Protein AF-A0A0A1F8M6-F1 (afdb_monomer)

Secondary structure (DSSP, 8-state):
----STT-----HHHHHHHHHHHHHHHHHT--GGG--GGG--HHHHHHHHHHHHHTTHHHHHHHT--S-HHHHHHHHHHHHHHHHHHHHHHHHHHHHHHHHHHHHHHHHHHHHHHS----TTTTHHHHHHTTTTT--

Organism: NCBI:txid279058

Mean predicted aligned error: 12.98 Å

Solvent-accessible surface area (backbone atoms only — not comparable to full-atom values): 8006 Å² total; per-residue (Å²): 131,74,81,48,61,95,88,46,78,54,64,57,75,68,54,49,52,38,45,51,53,42,51,50,52,34,53,76,66,72,53,60,62,87,71,50,58,68,93,55,41,60,41,68,61,52,47,54,52,50,51,52,37,53,74,67,44,46,47,55,54,53,36,73,70,50,71,99,45,69,69,61,37,52,54,33,49,45,46,42,52,52,50,48,58,52,52,48,53,54,52,51,53,53,49,52,52,54,52,47,51,54,50,55,50,51,55,49,50,53,51,52,63,72,64,48,75,78,80,48,76,68,76,53,47,62,57,61,54,55,65,63,60,73,77,78,123

Structure (mmCIF, N/CA/C/O backbone):
data_AF-A0A0A1F8M6-F1
#
_entry.id   AF-A0A0A1F8M6-F1
#
loop_
_atom_site.group_PDB
_atom_site.id
_atom_site.type_symbol
_atom_site.label_atom_id
_atom_site.label_alt_id
_atom_site.label_comp_id
_atom_site.label_asym_id
_atom_site.label_entity_id
_atom_site.label_seq_id
_atom_site.pdbx_PDB_ins_code
_atom_site.Cartn_x
_atom_site.Cartn_y
_atom_site.Cartn_z
_atom_site.occupancy
_atom_site.B_iso_or_equiv
_atom_site.auth_seq_id
_atom_site.auth_comp_id
_atom_site.auth_asym_id
_atom_site.auth_atom_id
_atom_site.pdbx_PDB_model_num
ATOM 1 N N . MET A 1 1 ? -6.190 17.540 10.851 1.00 43.88 1 MET A N 1
ATOM 2 C CA . MET A 1 1 ? -7.241 17.201 9.861 1.00 43.88 1 MET A CA 1
ATOM 3 C C . MET A 1 1 ? -6.621 16.373 8.743 1.00 43.88 1 MET A C 1
ATOM 5 O O . MET A 1 1 ? -5.576 16.751 8.230 1.00 43.88 1 MET A O 1
ATOM 9 N N . LEU A 1 2 ? -7.203 15.211 8.437 1.00 51.72 2 LEU A N 1
ATOM 10 C CA . LEU A 1 2 ? -6.655 14.210 7.513 1.00 51.72 2 LEU A CA 1
ATOM 11 C C . LEU A 1 2 ? -6.666 14.760 6.076 1.00 51.72 2 LEU A C 1
ATOM 13 O O . LEU A 1 2 ? -7.706 14.728 5.422 1.00 51.72 2 LEU A O 1
ATOM 17 N N . ARG A 1 3 ? -5.529 15.302 5.607 1.00 48.28 3 ARG A N 1
ATOM 18 C CA . ARG A 1 3 ? -5.400 15.944 4.286 1.00 48.28 3 ARG A CA 1
ATOM 19 C C . ARG A 1 3 ? -5.798 14.964 3.170 1.00 48.28 3 ARG A C 1
ATOM 21 O O . ARG A 1 3 ? -5.071 14.023 2.837 1.00 48.28 3 ARG A O 1
ATOM 28 N N . GLY A 1 4 ? -6.974 15.208 2.590 1.00 57.31 4 GLY A N 1
ATOM 29 C CA . GLY A 1 4 ? -7.289 14.854 1.210 1.00 57.31 4 GLY A CA 1
ATOM 30 C C . GLY A 1 4 ? -6.425 15.669 0.242 1.00 57.31 4 GLY A C 1
ATOM 31 O O . GLY A 1 4 ? -5.414 16.248 0.635 1.00 57.31 4 GLY A O 1
ATOM 32 N N . ARG A 1 5 ? -6.779 15.676 -1.048 1.00 47.25 5 ARG A N 1
ATOM 33 C CA . ARG A 1 5 ? -6.122 16.548 -2.040 1.00 47.25 5 ARG A CA 1
ATOM 34 C C . ARG A 1 5 ? -6.219 18.002 -1.542 1.00 47.25 5 ARG A C 1
ATOM 36 O O . ARG A 1 5 ? -7.170 18.326 -0.840 1.00 47.25 5 ARG A O 1
ATOM 43 N N . GLU A 1 6 ? -5.246 18.858 -1.845 1.00 39.44 6 GLU A N 1
ATOM 44 C CA . GLU A 1 6 ? -5.317 20.276 -1.459 1.00 39.44 6 GLU A CA 1
ATOM 45 C C . GLU A 1 6 ? -6.604 20.889 -2.048 1.00 39.44 6 GLU A C 1
ATOM 47 O O . GLU A 1 6 ? -6.800 20.844 -3.261 1.00 39.44 6 GLU A O 1
ATOM 52 N N . GLY A 1 7 ? -7.531 21.314 -1.178 1.00 45.16 7 GLY A N 1
ATOM 53 C CA . GLY A 1 7 ? -8.878 21.788 -1.540 1.00 45.16 7 GLY A CA 1
ATOM 54 C C . GLY A 1 7 ? -10.040 20.807 -1.304 1.00 45.16 7 GLY A C 1
ATOM 55 O O . GLY A 1 7 ? -11.192 21.221 -1.366 1.00 45.16 7 GLY A O 1
ATOM 56 N N . ASP A 1 8 ? -9.778 19.539 -0.984 1.00 46.94 8 ASP A N 1
ATOM 57 C CA . ASP A 1 8 ? -10.820 18.535 -0.733 1.00 46.94 8 ASP A CA 1
ATOM 58 C C . ASP A 1 8 ? -11.023 18.394 0.783 1.00 46.94 8 ASP A C 1
ATOM 60 O O . ASP A 1 8 ? -10.185 17.814 1.490 1.00 46.94 8 ASP A O 1
ATOM 64 N N . ALA A 1 9 ? -12.096 18.995 1.308 1.00 45.03 9 ALA A N 1
ATOM 65 C CA . ALA A 1 9 ? -12.466 18.870 2.713 1.00 45.03 9 ALA A CA 1
ATOM 66 C C . ALA A 1 9 ? -12.604 17.379 3.031 1.00 45.03 9 ALA A C 1
ATOM 68 O O . ALA A 1 9 ? -13.433 16.690 2.439 1.00 45.03 9 ALA A O 1
ATOM 69 N N . GLY A 1 10 ? -11.734 16.877 3.915 1.00 47.59 10 GLY A N 1
ATOM 70 C CA . GLY A 1 10 ? -11.638 15.460 4.246 1.00 47.59 10 GLY A CA 1
ATOM 71 C C . GLY A 1 10 ? -13.028 14.867 4.432 1.00 47.59 10 GLY A C 1
ATOM 72 O O . GLY A 1 10 ? -13.764 15.293 5.322 1.00 47.59 10 GLY A O 1
ATOM 73 N N . ALA A 1 11 ? -13.375 13.935 3.543 1.00 50.19 11 ALA A N 1
ATOM 74 C CA . ALA A 1 11 ? -14.661 13.262 3.513 1.00 50.19 11 ALA A CA 1
ATOM 75 C C . ALA A 1 11 ? -15.070 12.852 4.942 1.00 50.19 11 ALA A C 1
ATOM 77 O O . ALA A 1 11 ? -14.213 12.494 5.761 1.00 50.19 11 ALA A O 1
ATOM 78 N N . ARG A 1 12 ? -16.363 13.016 5.247 1.00 55.12 12 ARG A N 1
ATOM 79 C CA . ARG A 1 12 ? -16.982 12.978 6.586 1.00 55.12 12 ARG A CA 1
ATOM 80 C C . ARG A 1 12 ? -16.416 11.840 7.448 1.00 55.12 12 ARG A C 1
ATOM 82 O O . ARG A 1 12 ? -16.001 10.814 6.931 1.00 55.12 12 ARG A O 1
ATOM 89 N N . GLY A 1 13 ? -16.466 11.947 8.781 1.00 56.66 13 GLY A N 1
ATOM 90 C CA . GLY A 1 13 ? -15.925 10.915 9.694 1.00 56.66 13 GLY A CA 1
ATOM 91 C C . GLY A 1 13 ? -16.322 9.461 9.361 1.00 56.66 13 GLY A C 1
ATOM 92 O O . GLY A 1 13 ? -15.514 8.549 9.535 1.00 56.66 13 GLY A O 1
ATOM 93 N N . ARG A 1 14 ? -17.514 9.254 8.779 1.00 60.12 14 ARG A N 1
ATOM 94 C CA . ARG A 1 14 ? -17.980 7.965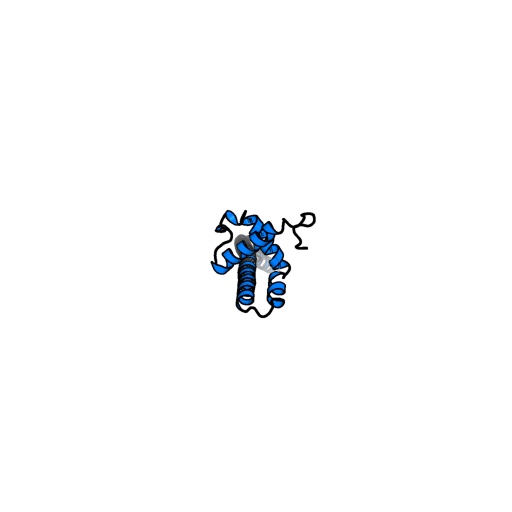 8.238 1.00 60.12 14 ARG A CA 1
ATOM 95 C C . ARG A 1 14 ? -17.104 7.427 7.096 1.00 60.12 14 ARG A C 1
ATOM 97 O O . ARG A 1 14 ? -16.782 6.245 7.102 1.00 60.12 14 ARG A O 1
ATOM 104 N N . ASP A 1 15 ? -16.664 8.281 6.178 1.00 77.44 15 ASP A N 1
ATOM 105 C CA . ASP A 1 15 ? -15.796 7.925 5.048 1.00 77.44 15 ASP A CA 1
ATOM 106 C C . ASP A 1 15 ? -14.373 7.574 5.508 1.00 77.44 15 ASP A C 1
ATOM 108 O O . ASP A 1 15 ? -13.695 6.754 4.890 1.00 77.44 15 ASP A O 1
ATOM 112 N N . ASN A 1 16 ? -13.916 8.152 6.626 1.00 83.12 16 ASN A N 1
ATOM 113 C CA . ASN A 1 16 ? -12.619 7.815 7.218 1.00 83.12 16 ASN A CA 1
ATOM 114 C C . ASN A 1 16 ? -12.631 6.436 7.871 1.00 83.12 16 ASN A C 1
ATOM 116 O O . ASN A 1 16 ? -11.724 5.650 7.617 1.00 83.12 16 ASN A O 1
ATOM 120 N N . ARG A 1 17 ? -13.666 6.119 8.658 1.00 87.44 17 ARG A N 1
ATOM 121 C CA . ARG A 1 17 ? -13.819 4.778 9.235 1.00 87.44 17 ARG A CA 1
ATOM 122 C C . ARG A 1 17 ? -13.940 3.723 8.137 1.00 87.44 17 ARG A C 1
ATOM 124 O O . ARG A 1 17 ? -13.192 2.756 8.154 1.00 87.44 17 ARG A O 1
ATOM 131 N N . LEU A 1 18 ? -14.790 3.971 7.138 1.00 89.44 18 LEU A N 1
ATOM 132 C CA . LEU A 1 18 ? -14.967 3.067 6.000 1.00 89.44 18 LEU A CA 1
ATOM 133 C C . LEU A 1 18 ? -13.648 2.815 5.250 1.00 89.44 18 LEU A C 1
ATOM 135 O O . LEU A 1 18 ? -13.377 1.695 4.830 1.00 89.44 18 LEU A O 1
ATOM 139 N N . PHE A 1 19 ? -12.815 3.850 5.101 1.00 90.38 19 PHE A N 1
ATOM 140 C CA . PHE A 1 19 ? -11.491 3.730 4.495 1.00 90.38 19 PHE A CA 1
ATOM 141 C C . PHE A 1 19 ? -10.535 2.871 5.332 1.00 90.38 19 PHE A C 1
ATOM 143 O O . PHE A 1 19 ? -9.855 2.016 4.771 1.00 90.38 19 PHE A O 1
ATOM 150 N N . ILE A 1 20 ? -10.480 3.072 6.652 1.00 90.81 20 ILE A N 1
ATOM 151 C CA . ILE A 1 20 ? -9.651 2.234 7.530 1.00 90.81 20 ILE A CA 1
ATOM 152 C C . ILE A 1 20 ? -10.139 0.781 7.501 1.00 90.81 20 ILE A C 1
ATOM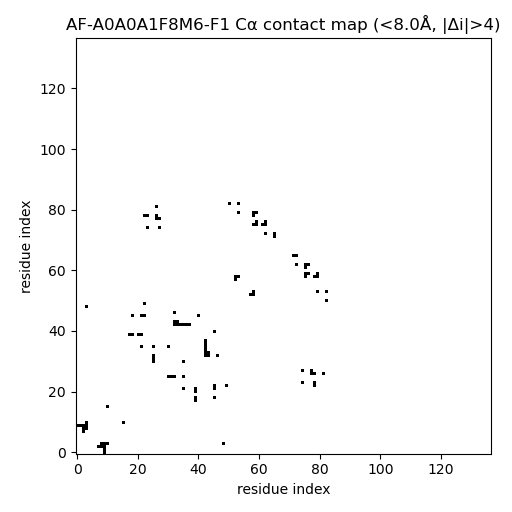 154 O O . ILE A 1 20 ? -9.320 -0.121 7.339 1.00 90.81 20 ILE A O 1
ATOM 158 N N . ASP A 1 21 ? -11.453 0.551 7.545 1.00 92.06 21 ASP A N 1
ATOM 159 C CA . ASP A 1 21 ? -12.036 -0.791 7.436 1.00 92.06 21 ASP A CA 1
ATOM 160 C C . ASP A 1 21 ? -11.668 -1.458 6.095 1.00 92.06 21 ASP A C 1
ATOM 162 O O . ASP A 1 21 ? -11.355 -2.648 6.051 1.00 92.06 21 ASP A O 1
ATOM 166 N N . ALA A 1 22 ? -11.637 -0.688 5.001 1.00 94.38 22 ALA A N 1
ATOM 167 C CA . ALA A 1 22 ? -11.201 -1.160 3.687 1.00 94.38 22 ALA A CA 1
ATOM 168 C C . ALA A 1 22 ? -9.725 -1.590 3.679 1.00 94.38 22 ALA A C 1
ATOM 170 O O . ALA A 1 22 ? -9.382 -2.634 3.123 1.00 94.38 22 ALA A O 1
ATOM 171 N N . VAL A 1 23 ? -8.854 -0.780 4.292 1.00 93.94 23 VAL A N 1
ATOM 172 C CA . VAL A 1 23 ? -7.418 -1.068 4.413 1.00 93.94 23 VAL A CA 1
ATOM 173 C C . VAL A 1 23 ? -7.211 -2.339 5.234 1.00 93.94 23 VAL A C 1
ATOM 175 O O . VAL A 1 23 ? -6.498 -3.229 4.780 1.00 93.94 23 VAL A O 1
ATOM 178 N N . LEU A 1 24 ? -7.877 -2.453 6.387 1.00 92.81 24 LEU A N 1
ATOM 179 C CA . LEU A 1 24 ? -7.801 -3.631 7.251 1.00 92.81 24 LEU A CA 1
ATOM 180 C C . LEU A 1 24 ? -8.280 -4.892 6.530 1.00 92.81 24 LEU A C 1
ATOM 182 O O . LEU A 1 24 ? -7.606 -5.914 6.575 1.00 92.81 24 LEU A O 1
ATOM 186 N N . TRP A 1 25 ? -9.397 -4.824 5.801 1.00 93.94 25 TRP A N 1
ATOM 187 C CA . TRP A 1 25 ? -9.887 -5.965 5.027 1.00 93.94 25 TRP A CA 1
ATOM 188 C C . TRP A 1 25 ? -8.849 -6.449 4.003 1.00 93.94 25 TRP A C 1
ATOM 190 O O . TRP A 1 25 ? -8.563 -7.641 3.905 1.00 93.94 25 TRP A O 1
ATOM 200 N N . ILE A 1 26 ? -8.222 -5.526 3.269 1.00 93.81 26 ILE A N 1
ATOM 201 C CA . ILE A 1 26 ? -7.195 -5.868 2.277 1.00 93.81 26 ILE A CA 1
ATOM 202 C C . ILE A 1 26 ? -5.974 -6.522 2.929 1.00 93.81 26 ILE A C 1
ATOM 204 O O . ILE A 1 26 ? -5.490 -7.543 2.431 1.00 93.81 26 ILE A O 1
ATOM 208 N N . THR A 1 27 ? -5.474 -5.954 4.027 1.00 92.31 27 THR A N 1
ATOM 209 C CA . THR A 1 27 ? -4.231 -6.415 4.656 1.00 92.31 27 THR A CA 1
ATOM 210 C C . THR A 1 27 ? -4.428 -7.703 5.444 1.00 92.31 27 THR A C 1
ATOM 212 O O . THR A 1 27 ? -3.590 -8.598 5.345 1.00 92.31 27 THR A O 1
ATOM 215 N N . SER A 1 28 ? -5.560 -7.860 6.135 1.00 89.12 28 SER A N 1
ATOM 216 C CA . SER A 1 28 ? -5.907 -9.091 6.850 1.00 89.12 28 SER A CA 1
ATOM 217 C C . SER A 1 28 ? -6.173 -10.264 5.908 1.00 89.12 28 SER A C 1
ATOM 219 O O . SER A 1 28 ? -5.795 -11.390 6.214 1.00 89.12 28 SER A O 1
ATOM 221 N N . ASN A 1 29 ? -6.785 -10.026 4.743 1.00 90.19 29 ASN A N 1
ATOM 222 C CA . ASN A 1 29 ? -7.066 -11.089 3.775 1.00 90.19 29 ASN A CA 1
ATOM 223 C C . ASN A 1 29 ? -5.953 -11.290 2.731 1.00 90.19 29 ASN A C 1
ATOM 225 O O . ASN A 1 29 ? -6.085 -12.179 1.889 1.00 90.19 29 ASN A O 1
ATOM 229 N N . ARG A 1 30 ? -4.886 -10.472 2.755 1.00 87.50 30 ARG A N 1
ATOM 230 C CA . ARG A 1 30 ? -3.790 -10.464 1.762 1.00 87.50 30 ARG A CA 1
ATOM 231 C C . ARG A 1 30 ? -4.305 -10.425 0.309 1.00 87.50 30 ARG A C 1
ATOM 233 O O . ARG A 1 30 ? -3.745 -11.056 -0.586 1.00 87.50 30 ARG A O 1
ATOM 240 N N . ARG A 1 31 ? -5.395 -9.687 0.069 1.00 89.12 31 ARG A N 1
ATOM 241 C CA . ARG A 1 31 ? -6.060 -9.573 -1.243 1.00 89.12 31 ARG A CA 1
ATOM 242 C C . ARG A 1 31 ? -5.520 -8.403 -2.056 1.00 89.12 31 ARG A C 1
ATOM 244 O O . ARG A 1 31 ? -4.850 -7.512 -1.541 1.00 89.12 31 ARG A O 1
ATOM 251 N N . LEU A 1 32 ? -5.822 -8.398 -3.352 1.00 89.69 32 LEU A N 1
ATOM 252 C CA . LEU A 1 32 ? -5.520 -7.257 -4.208 1.00 89.69 32 LEU A CA 1
ATOM 253 C C . LEU A 1 32 ? -6.569 -6.164 -4.001 1.00 89.69 32 LEU A C 1
ATOM 255 O O . LEU A 1 32 ? -7.742 -6.448 -3.783 1.00 89.69 32 LEU A O 1
ATOM 259 N N . TRP A 1 33 ? -6.172 -4.902 -4.181 1.00 91.25 33 TRP A N 1
ATOM 260 C CA . TRP A 1 33 ? -7.106 -3.768 -4.148 1.00 91.25 33 TRP A CA 1
ATOM 261 C C . TRP A 1 33 ? -8.293 -3.939 -5.102 1.00 91.25 33 TRP A C 1
ATOM 263 O O . TRP A 1 33 ? -9.389 -3.496 -4.792 1.00 91.25 33 TRP A O 1
ATOM 273 N N . ARG A 1 34 ? -8.100 -4.624 -6.236 1.00 91.19 34 ARG A N 1
ATOM 274 C CA . ARG A 1 34 ? -9.170 -4.913 -7.204 1.00 91.19 34 ARG A CA 1
ATOM 275 C C . ARG A 1 34 ? -10.294 -5.789 -6.651 1.00 91.19 34 ARG A C 1
ATOM 277 O O . ARG A 1 34 ? -11.403 -5.697 -7.163 1.00 91.19 34 ARG A O 1
ATOM 284 N N . ASP A 1 35 ? -10.020 -6.565 -5.610 1.00 93.69 35 ASP A N 1
ATOM 285 C CA . ASP A 1 35 ? -10.994 -7.460 -4.985 1.00 93.69 35 ASP A CA 1
ATOM 286 C C . ASP A 1 35 ? -11.784 -6.758 -3.872 1.00 93.69 35 ASP A C 1
ATOM 288 O O . ASP A 1 35 ? -12.599 -7.393 -3.203 1.00 93.69 35 ASP A O 1
ATOM 292 N N . LEU A 1 36 ? -11.531 -5.463 -3.631 1.00 93.50 36 LEU A N 1
ATOM 293 C CA . LEU A 1 36 ? -12.174 -4.721 -2.556 1.00 93.50 36 LEU A CA 1
ATOM 294 C C . LEU A 1 36 ? -13.701 -4.700 -2.760 1.00 93.50 36 LEU A C 1
ATOM 296 O O . LEU A 1 36 ? -14.177 -4.185 -3.778 1.00 93.50 36 LEU A O 1
ATOM 300 N N . PRO A 1 37 ? -14.487 -5.186 -1.783 1.00 93.25 37 PRO A N 1
ATOM 301 C CA . PRO A 1 37 ? -15.938 -5.157 -1.866 1.00 93.25 37 PRO A CA 1
ATOM 302 C C . PRO A 1 37 ? -16.485 -3.734 -2.015 1.00 93.25 37 PRO A C 1
ATOM 304 O O . PRO A 1 37 ? -16.101 -2.831 -1.272 1.00 93.25 37 PRO A O 1
ATOM 307 N N . LEU A 1 38 ? -17.471 -3.561 -2.901 1.00 89.81 38 LEU A N 1
ATOM 308 C CA . LEU A 1 38 ? -18.112 -2.271 -3.209 1.00 89.81 38 LEU A CA 1
ATOM 309 C C . LEU A 1 38 ? -18.666 -1.529 -1.981 1.00 89.81 38 LEU A C 1
ATOM 311 O O . LEU A 1 38 ? -18.739 -0.303 -1.997 1.00 89.81 38 LEU A O 1
ATOM 315 N N . ARG A 1 39 ? -19.005 -2.246 -0.897 1.00 91.00 39 ARG A N 1
ATOM 316 C CA . ARG A 1 39 ? -19.448 -1.651 0.381 1.00 91.00 39 ARG A CA 1
ATOM 317 C C . ARG A 1 39 ? -18.417 -0.701 1.001 1.00 91.00 39 ARG A C 1
ATOM 319 O O . ARG A 1 39 ? -18.793 0.178 1.764 1.00 91.00 39 ARG A O 1
ATOM 326 N N . PHE A 1 40 ? -17.138 -0.875 0.672 1.00 89.00 40 PHE A N 1
ATOM 327 C CA . PHE A 1 40 ? -16.040 -0.016 1.114 1.00 89.00 40 PHE A CA 1
ATOM 328 C C . PHE A 1 40 ? -15.773 1.161 0.161 1.00 89.00 40 PHE A C 1
ATOM 330 O O . PHE A 1 40 ? -14.861 1.956 0.382 1.00 89.00 40 PHE A O 1
ATOM 337 N N . GLY A 1 41 ? -16.564 1.283 -0.907 1.00 87.69 41 GLY A N 1
ATOM 338 C CA . GLY A 1 41 ? -16.414 2.292 -1.944 1.00 87.69 41 GLY A CA 1
ATOM 339 C C . GLY A 1 41 ? -15.560 1.830 -3.125 1.00 87.69 41 GLY A C 1
ATOM 340 O O . GLY A 1 41 ? -15.258 0.651 -3.311 1.00 87.69 41 GLY A O 1
ATOM 341 N N . LYS A 1 42 ? -15.191 2.790 -3.978 1.00 89.56 42 LYS A N 1
ATOM 342 C CA . LYS A 1 42 ? -14.405 2.526 -5.189 1.00 89.56 42 LYS A CA 1
ATOM 343 C C . LYS A 1 42 ? -12.969 2.165 -4.813 1.00 89.56 42 LYS A C 1
ATOM 345 O O . LYS A 1 42 ? -12.245 2.995 -4.258 1.00 89.56 42 LYS A O 1
ATOM 350 N N . TRP A 1 43 ? -12.533 0.970 -5.210 1.00 92.31 43 TRP A N 1
ATOM 351 C CA . TRP A 1 43 ? -11.191 0.470 -4.902 1.00 92.31 43 TRP A CA 1
ATOM 352 C C . TRP A 1 43 ? -10.070 1.421 -5.331 1.00 92.31 43 TRP A C 1
ATOM 354 O O . TRP A 1 43 ? -9.104 1.590 -4.596 1.00 92.31 43 TRP A O 1
ATOM 364 N N . ASN A 1 44 ? -10.204 2.083 -6.486 1.00 89.12 44 ASN A N 1
ATOM 365 C CA . ASN A 1 44 ? -9.166 2.977 -7.001 1.00 89.12 44 ASN A CA 1
ATOM 366 C C . ASN A 1 44 ? -9.007 4.225 -6.115 1.00 89.12 44 ASN A C 1
ATOM 368 O O . ASN A 1 44 ? -7.896 4.665 -5.834 1.00 89.12 44 ASN A O 1
ATOM 372 N N . THR A 1 45 ? -10.117 4.762 -5.605 1.00 87.94 45 THR A N 1
ATOM 373 C CA . THR A 1 45 ? -10.108 5.904 -4.683 1.00 87.94 45 THR A CA 1
ATOM 374 C C . THR A 1 45 ? -9.456 5.531 -3.352 1.00 87.94 45 THR A C 1
ATOM 376 O O . THR A 1 45 ? -8.592 6.264 -2.867 1.00 87.94 45 THR A O 1
ATOM 379 N N . ALA A 1 46 ? -9.820 4.375 -2.787 1.00 89.94 46 ALA A N 1
ATOM 380 C CA . ALA A 1 46 ? -9.211 3.866 -1.559 1.00 89.94 46 ALA A CA 1
ATOM 381 C C . ALA A 1 46 ? -7.709 3.594 -1.750 1.00 89.94 46 ALA A C 1
ATOM 383 O O . ALA A 1 46 ? -6.893 4.047 -0.950 1.00 89.94 46 ALA A O 1
ATOM 384 N N . TYR A 1 47 ? -7.329 2.955 -2.857 1.00 89.38 47 TYR A N 1
ATOM 385 C CA . TYR A 1 47 ? -5.934 2.688 -3.200 1.00 89.38 47 TYR A CA 1
ATOM 386 C C . TYR A 1 47 ? -5.099 3.971 -3.315 1.00 89.38 47 TYR A C 1
ATOM 388 O O . TYR A 1 47 ? -4.040 4.077 -2.699 1.00 89.38 47 TYR A O 1
ATOM 396 N N . MET A 1 48 ? -5.580 4.976 -4.053 1.00 88.25 48 MET A N 1
ATOM 397 C CA . MET A 1 48 ? -4.867 6.250 -4.210 1.00 88.25 48 MET A CA 1
ATOM 398 C C . MET A 1 48 ? -4.663 6.958 -2.868 1.00 88.25 48 MET A C 1
ATOM 400 O O . MET A 1 48 ? -3.595 7.518 -2.605 1.00 88.25 48 MET A O 1
ATOM 404 N N . ARG A 1 49 ? -5.672 6.909 -1.992 1.00 89.69 49 ARG A N 1
ATOM 405 C CA . ARG A 1 49 ? -5.577 7.462 -0.639 1.00 89.69 49 ARG A CA 1
ATOM 406 C C . ARG A 1 49 ? -4.565 6.695 0.214 1.00 89.69 49 ARG A C 1
ATOM 408 O O . ARG A 1 49 ? -3.728 7.323 0.860 1.00 89.69 49 ARG A O 1
ATOM 415 N N . PHE A 1 50 ? -4.608 5.365 0.172 1.00 90.94 50 PHE A N 1
ATOM 416 C CA . PHE A 1 50 ? -3.649 4.496 0.850 1.00 90.94 50 PHE A CA 1
ATOM 417 C C . PHE A 1 50 ? -2.211 4.793 0.418 1.00 90.94 50 PHE A C 1
ATOM 419 O O . PHE A 1 50 ? -1.350 4.994 1.273 1.00 90.94 50 PHE A O 1
ATOM 426 N N . MET A 1 51 ? -1.962 4.894 -0.891 1.00 88.25 51 MET A N 1
ATOM 427 C CA . MET A 1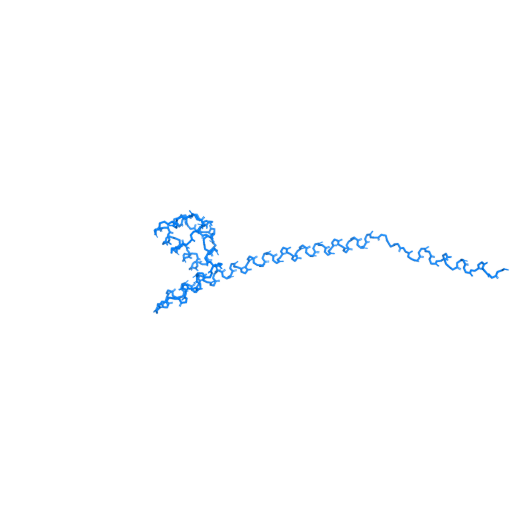 51 ? -0.637 5.195 -1.435 1.00 88.25 51 MET A CA 1
ATOM 428 C C . MET A 1 51 ? -0.122 6.551 -0.968 1.00 88.25 51 MET A C 1
ATOM 430 O O . MET A 1 51 ? 1.038 6.655 -0.577 1.00 88.25 51 MET A O 1
ATOM 434 N N . ARG A 1 52 ? -0.983 7.575 -0.941 1.00 87.50 52 ARG A N 1
ATOM 435 C CA . ARG A 1 52 ? -0.614 8.893 -0.414 1.00 87.50 52 ARG A CA 1
ATOM 436 C C . ARG A 1 52 ? -0.173 8.804 1.046 1.00 87.50 52 ARG A C 1
ATOM 438 O O . ARG A 1 52 ? 0.865 9.346 1.401 1.00 87.50 52 ARG A O 1
ATOM 445 N N . TRP A 1 53 ? -0.925 8.090 1.884 1.00 90.12 53 TRP A N 1
ATOM 446 C CA . TRP A 1 53 ? -0.570 7.915 3.296 1.00 90.12 53 TRP A CA 1
ATOM 447 C C . TRP A 1 53 ? 0.714 7.109 3.481 1.00 90.12 53 TRP A C 1
ATOM 449 O O . TRP A 1 53 ? 1.530 7.449 4.337 1.00 90.12 53 TRP A O 1
ATOM 459 N N . ASN A 1 54 ? 0.922 6.093 2.643 1.00 89.94 54 ASN A N 1
ATOM 460 C CA . ASN A 1 54 ? 2.142 5.300 2.646 1.00 89.94 54 ASN A CA 1
ATOM 461 C C . ASN A 1 54 ? 3.373 6.146 2.293 1.00 89.94 54 ASN A C 1
ATOM 463 O O . ASN A 1 54 ? 4.381 6.094 2.991 1.00 89.94 54 ASN A O 1
ATOM 467 N N . GLN A 1 55 ? 3.266 6.988 1.263 1.00 87.88 55 GLN A N 1
ATOM 468 C CA . GLN A 1 55 ? 4.328 7.911 0.847 1.00 87.88 55 GLN A CA 1
ATOM 469 C C . GLN A 1 55 ? 4.604 9.001 1.889 1.00 87.88 55 GLN A C 1
ATOM 471 O O . GLN A 1 55 ? 5.749 9.400 2.072 1.00 87.88 55 GLN A O 1
ATOM 476 N N . SER A 1 56 ? 3.578 9.464 2.607 1.00 88.69 56 SER A N 1
ATOM 477 C CA . SER A 1 56 ? 3.726 10.440 3.69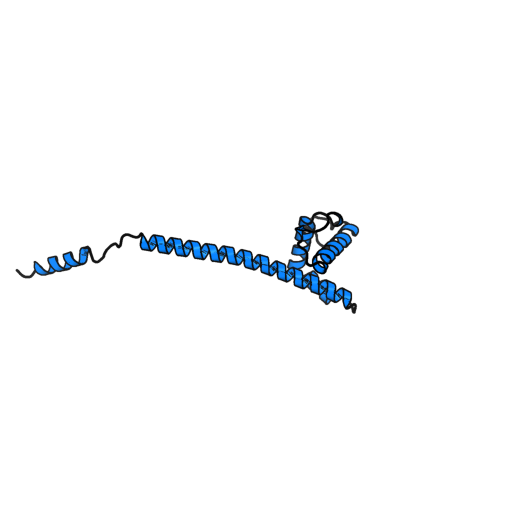5 1.00 88.69 56 SER A CA 1
ATOM 478 C C . SER A 1 56 ? 4.196 9.831 5.025 1.00 88.69 56 SER A C 1
ATOM 480 O O . SER A 1 56 ? 4.200 10.535 6.033 1.00 88.69 56 SER A O 1
ATOM 482 N N . ASN A 1 57 ? 4.568 8.544 5.063 1.00 89.38 57 ASN A N 1
ATOM 483 C CA . ASN A 1 57 ? 4.953 7.814 6.279 1.00 89.38 57 ASN A CA 1
ATOM 484 C C . ASN A 1 57 ? 3.883 7.806 7.388 1.00 89.38 57 ASN A C 1
ATOM 486 O O . ASN A 1 57 ? 4.197 7.558 8.551 1.00 89.38 57 ASN A O 1
ATOM 490 N N . LEU A 1 58 ? 2.612 8.056 7.053 1.00 90.38 58 LEU A N 1
ATOM 491 C CA . LEU A 1 58 ? 1.542 8.141 8.050 1.00 90.38 58 LEU A CA 1
ATOM 492 C C . LEU A 1 58 ? 1.292 6.797 8.735 1.00 90.38 58 LEU A C 1
ATOM 494 O O . LEU A 1 58 ? 1.114 6.769 9.945 1.00 90.38 58 LEU A O 1
ATOM 498 N N . TRP A 1 59 ? 1.330 5.688 7.992 1.00 91.06 59 TRP A N 1
ATOM 499 C CA . TRP A 1 59 ? 1.128 4.353 8.567 1.00 91.06 59 TRP A CA 1
ATOM 500 C C . TRP A 1 59 ? 2.197 3.985 9.596 1.00 91.06 59 TRP A C 1
ATOM 502 O O . TRP A 1 59 ? 1.856 3.454 10.645 1.00 91.06 59 TRP A O 1
ATOM 512 N N . ARG A 1 60 ? 3.461 4.344 9.327 1.00 91.38 60 ARG A N 1
ATOM 513 C CA . ARG A 1 60 ? 4.582 4.141 10.258 1.00 91.38 60 ARG A CA 1
ATOM 514 C C . ARG A 1 60 ? 4.377 4.946 11.536 1.00 91.38 60 ARG A C 1
ATOM 516 O O . ARG A 1 60 ? 4.333 4.381 12.614 1.00 91.38 60 ARG A O 1
ATOM 523 N N . ARG A 1 61 ? 4.086 6.244 11.395 1.00 90.88 61 ARG A N 1
ATOM 524 C CA . ARG A 1 61 ? 3.803 7.115 12.545 1.00 90.88 61 ARG A CA 1
ATOM 525 C C . ARG A 1 61 ? 2.626 6.616 13.382 1.00 90.88 61 ARG A C 1
ATOM 527 O O . ARG A 1 61 ? 2.662 6.743 14.597 1.00 90.88 61 ARG A O 1
ATOM 534 N N . LEU A 1 62 ? 1.576 6.085 12.756 1.00 88.62 62 LEU A N 1
ATOM 535 C CA . LEU A 1 62 ? 0.436 5.527 13.488 1.00 88.62 62 LEU A CA 1
ATOM 536 C C . LEU A 1 62 ? 0.808 4.247 14.246 1.00 88.62 62 LEU A C 1
ATOM 538 O O . LEU A 1 62 ? 0.357 4.089 15.374 1.00 88.62 62 LEU A O 1
ATOM 542 N N . ALA A 1 63 ? 1.640 3.379 13.663 1.00 88.00 63 ALA A N 1
ATOM 543 C CA . ALA A 1 63 ? 2.158 2.194 14.346 1.00 88.00 63 ALA A CA 1
ATOM 544 C C . ALA A 1 63 ? 3.017 2.571 15.567 1.00 88.00 63 ALA A C 1
ATOM 546 O O . ALA A 1 63 ? 2.837 1.994 16.635 1.00 88.00 63 ALA A O 1
ATOM 547 N N . ASP A 1 64 ? 3.880 3.582 15.423 1.00 88.31 64 ASP A N 1
ATOM 548 C CA . ASP A 1 64 ? 4.803 4.028 16.477 1.00 88.31 64 ASP A CA 1
ATOM 549 C C . ASP A 1 64 ? 4.092 4.717 17.655 1.00 88.31 64 ASP A C 1
ATOM 551 O O . ASP A 1 64 ? 4.569 4.676 18.783 1.00 88.31 64 ASP A O 1
ATOM 555 N N . ASN A 1 65 ? 2.955 5.375 17.398 1.00 87.75 65 ASN A N 1
ATOM 556 C CA . ASN A 1 65 ? 2.195 6.128 18.407 1.00 87.75 65 ASN A CA 1
ATOM 557 C C . ASN A 1 65 ? 0.993 5.351 18.967 1.00 87.75 65 ASN A C 1
ATOM 559 O O . ASN A 1 65 ? 0.149 5.925 19.660 1.00 87.75 65 ASN A O 1
ATOM 563 N N . ILE A 1 66 ? 0.872 4.064 18.645 1.00 84.50 66 ILE A N 1
ATOM 564 C CA . ILE A 1 66 ? -0.157 3.209 19.225 1.00 84.50 66 ILE A CA 1
ATOM 565 C C . ILE A 1 66 ? 0.234 2.837 20.652 1.00 84.50 66 ILE A C 1
ATOM 567 O O . ILE A 1 66 ? 1.378 2.482 20.917 1.00 84.50 66 ILE A O 1
ATOM 571 N N . GLY A 1 67 ? -0.732 2.932 21.569 1.00 79.56 67 GLY A N 1
ATOM 572 C CA . GLY A 1 67 ? -0.542 2.536 22.964 1.00 79.56 67 GLY A CA 1
ATOM 573 C C . GLY A 1 67 ? -0.262 1.036 23.134 1.00 79.56 67 GLY A C 1
ATOM 574 O O . GLY A 1 67 ? 0.025 0.303 22.182 1.00 79.56 67 GLY A O 1
ATOM 575 N N . ASP A 1 68 ? -0.394 0.542 24.361 1.00 84.44 68 ASP A N 1
ATOM 576 C CA . ASP A 1 68 ? -0.121 -0.860 24.711 1.00 84.44 68 ASP A CA 1
ATOM 577 C C . ASP A 1 68 ? -1.228 -1.844 24.294 1.00 84.44 68 ASP A C 1
ATOM 579 O O . ASP A 1 68 ? -1.599 -2.738 25.048 1.00 84.44 68 ASP A O 1
ATOM 583 N N . ASP A 1 69 ? -1.749 -1.714 23.071 1.00 90.06 69 ASP A N 1
ATOM 584 C CA . ASP A 1 69 ? -2.569 -2.748 22.435 1.00 90.06 69 ASP A CA 1
ATOM 585 C C . ASP A 1 69 ? -1.728 -3.526 21.401 1.00 90.06 69 ASP A C 1
ATOM 587 O O . ASP A 1 69 ? -1.497 -3.038 20.285 1.00 90.06 69 ASP A O 1
ATOM 591 N N . PRO A 1 70 ? -1.290 -4.759 21.729 1.00 89.38 70 PRO A N 1
ATOM 592 C CA . PRO A 1 70 ? -0.505 -5.590 20.820 1.00 89.38 70 PRO A CA 1
ATOM 593 C C . PRO A 1 70 ? -1.250 -5.966 19.535 1.00 89.38 70 PRO A C 1
ATOM 595 O O . PRO A 1 70 ? -0.634 -6.077 18.476 1.00 89.38 70 PRO A O 1
ATOM 598 N N . LYS A 1 71 ? -2.574 -6.165 19.599 1.00 89.00 71 LYS A N 1
ATOM 599 C CA . LYS A 1 71 ? -3.369 -6.553 18.424 1.00 89.00 71 LYS A CA 1
ATOM 600 C C . LYS A 1 71 ? -3.460 -5.397 17.447 1.00 89.00 71 LYS A C 1
ATOM 602 O O . LYS A 1 71 ? -3.315 -5.589 16.239 1.00 89.00 71 LYS A O 1
ATOM 607 N N . LEU A 1 72 ? -3.688 -4.200 17.978 1.00 87.31 72 LEU A N 1
ATOM 608 C CA . LEU A 1 72 ? -3.752 -2.996 17.171 1.00 87.31 72 LEU A CA 1
ATOM 609 C C . LEU A 1 72 ? -2.392 -2.713 16.524 1.00 87.31 72 LEU A C 1
ATOM 611 O O . LEU A 1 72 ? -2.331 -2.493 15.317 1.00 87.31 72 LEU A O 1
ATOM 615 N N . ARG A 1 73 ? -1.299 -2.827 17.286 1.00 90.00 73 ARG A N 1
ATOM 616 C CA . ARG A 1 73 ? 0.069 -2.686 16.768 1.00 90.00 73 ARG A CA 1
ATOM 617 C C . ARG A 1 73 ? 0.345 -3.634 15.601 1.00 90.00 73 ARG A C 1
ATOM 619 O O . ARG A 1 73 ? 0.699 -3.177 14.517 1.00 90.00 73 ARG A O 1
ATOM 626 N N . ALA A 1 74 ? 0.050 -4.923 15.773 1.00 90.06 74 ALA A N 1
ATOM 627 C CA . ALA A 1 74 ? 0.218 -5.925 14.723 1.00 90.06 74 ALA A CA 1
ATOM 628 C C . ALA A 1 74 ? -0.621 -5.617 13.465 1.00 90.06 74 ALA A C 1
ATOM 630 O O . ALA A 1 74 ? -0.183 -5.855 12.337 1.00 90.06 74 ALA A O 1
ATOM 631 N N . ALA A 1 75 ? -1.829 -5.064 13.617 1.00 91.00 75 ALA A N 1
ATOM 632 C CA . ALA A 1 75 ? -2.644 -4.652 12.474 1.00 91.00 75 ALA A CA 1
ATOM 633 C C . ALA A 1 75 ? -1.973 -3.525 11.669 1.00 91.00 75 ALA A C 1
ATOM 635 O O . ALA A 1 75 ? -1.942 -3.585 10.438 1.00 91.00 75 ALA A O 1
ATOM 636 N N . PHE A 1 76 ? -1.391 -2.529 12.340 1.00 91.50 76 PHE A N 1
ATOM 637 C CA . PHE A 1 76 ? -0.674 -1.438 11.676 1.00 91.50 76 PHE A CA 1
ATOM 638 C C . PHE A 1 76 ? 0.654 -1.885 11.061 1.00 91.50 76 PHE A C 1
ATOM 640 O O . PHE A 1 76 ? 0.959 -1.488 9.937 1.00 91.50 76 PHE A O 1
ATOM 647 N N . GLU A 1 77 ? 1.401 -2.767 11.719 1.00 91.12 77 GLU A N 1
ATOM 648 C CA . GLU A 1 77 ? 2.612 -3.372 11.153 1.00 91.12 77 GLU A CA 1
ATOM 649 C C . GLU A 1 77 ? 2.309 -4.151 9.866 1.00 91.12 77 GLU A C 1
ATOM 651 O O . GLU A 1 77 ? 3.004 -3.988 8.861 1.00 91.12 77 GLU A O 1
ATOM 656 N N . ASN A 1 78 ? 1.211 -4.916 9.838 1.00 92.50 78 ASN A N 1
ATOM 657 C CA . ASN A 1 78 ? 0.739 -5.582 8.622 1.00 92.50 78 ASN A CA 1
ATOM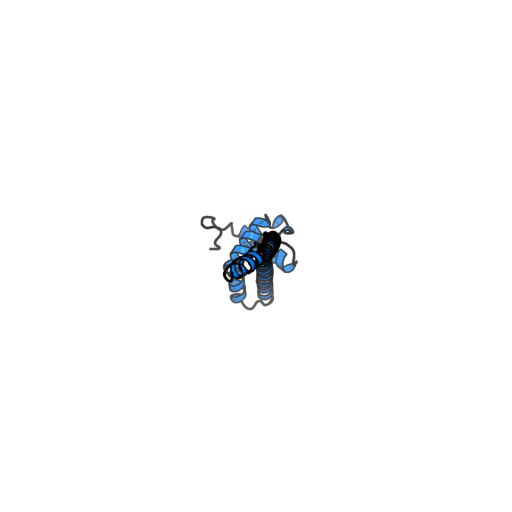 658 C C . ASN A 1 78 ? 0.431 -4.583 7.495 1.00 92.50 78 ASN A C 1
ATOM 660 O O . ASN A 1 78 ? 0.714 -4.859 6.328 1.00 92.50 78 ASN A O 1
ATOM 664 N N . ILE A 1 79 ? -0.129 -3.416 7.829 1.00 93.19 79 ILE A N 1
ATOM 665 C CA . ILE A 1 79 ? -0.398 -2.347 6.859 1.00 93.19 79 ILE A CA 1
ATOM 666 C C . ILE A 1 79 ? 0.905 -1.761 6.304 1.00 93.19 79 ILE A C 1
ATOM 668 O O . ILE A 1 79 ? 1.013 -1.574 5.089 1.00 93.19 79 ILE A O 1
ATOM 672 N N . VAL A 1 80 ? 1.894 -1.499 7.163 1.00 91.81 80 VAL A N 1
ATOM 673 C CA . VAL A 1 80 ? 3.213 -0.984 6.759 1.00 91.81 80 VAL A CA 1
ATOM 674 C C . VAL A 1 80 ? 3.927 -1.990 5.857 1.00 91.81 80 VAL A C 1
ATOM 676 O O . VAL A 1 80 ? 4.329 -1.637 4.748 1.00 91.81 80 VAL A O 1
ATOM 679 N N . SER A 1 81 ? 4.002 -3.254 6.281 1.00 91.56 81 SER A N 1
ATOM 680 C CA . SER A 1 81 ? 4.602 -4.347 5.509 1.00 91.56 81 SER A CA 1
ATOM 681 C C . SER A 1 81 ? 3.953 -4.482 4.128 1.00 91.56 81 SER A C 1
ATOM 683 O O . SER A 1 81 ? 4.647 -4.480 3.109 1.00 91.56 81 SER A O 1
ATOM 685 N N . TYR A 1 82 ? 2.619 -4.479 4.064 1.00 91.12 82 TYR A N 1
ATOM 686 C CA . TYR A 1 82 ? 1.888 -4.510 2.799 1.00 91.12 82 TYR A CA 1
ATOM 687 C C . TYR A 1 82 ? 2.202 -3.292 1.910 1.00 91.12 82 TYR A C 1
ATOM 689 O O . TYR A 1 82 ? 2.415 -3.431 0.703 1.00 91.12 82 TYR A O 1
ATOM 697 N N . GLY A 1 83 ? 2.264 -2.087 2.486 1.00 88.31 83 GLY A N 1
ATOM 698 C CA . GLY A 1 83 ? 2.636 -0.865 1.765 1.00 88.31 83 GLY A CA 1
ATOM 699 C C . GLY A 1 83 ? 4.041 -0.919 1.158 1.00 88.31 83 GLY A C 1
ATOM 700 O O . GLY A 1 83 ? 4.257 -0.431 0.039 1.00 88.31 83 GLY A O 1
ATOM 701 N N . ASP A 1 84 ? 4.980 -1.556 1.851 1.00 86.25 84 ASP A N 1
ATOM 702 C CA . ASP A 1 84 ? 6.362 -1.716 1.402 1.00 86.25 84 ASP A CA 1
ATOM 703 C C . ASP A 1 84 ? 6.499 -2.768 0.305 1.00 86.25 84 ASP A C 1
ATOM 705 O O . ASP A 1 84 ? 7.115 -2.487 -0.727 1.00 86.25 84 ASP A O 1
ATOM 709 N N . GLU A 1 85 ? 5.826 -3.913 0.432 1.00 84.62 85 GLU A N 1
ATOM 710 C CA . GLU A 1 85 ? 5.732 -4.921 -0.633 1.00 84.62 85 GLU A CA 1
ATOM 711 C C . GLU A 1 85 ? 5.209 -4.311 -1.948 1.00 84.62 85 GLU A C 1
ATOM 713 O O . GLU A 1 85 ? 5.746 -4.551 -3.037 1.00 84.62 85 GLU A O 1
ATOM 718 N N . TRP A 1 86 ? 4.181 -3.463 -1.865 1.00 77.50 86 TRP A N 1
ATOM 719 C CA . TRP A 1 86 ? 3.631 -2.772 -3.032 1.00 77.50 86 TRP A CA 1
ATOM 720 C C . TRP A 1 86 ? 4.565 -1.709 -3.603 1.00 77.50 86 TRP A C 1
ATOM 722 O O . TRP A 1 86 ? 4.690 -1.592 -4.827 1.00 77.50 86 TRP A O 1
ATOM 732 N N . SER A 1 87 ? 5.256 -0.968 -2.740 1.00 78.62 87 SER A N 1
ATOM 733 C CA . SER A 1 87 ? 6.250 0.023 -3.160 1.00 78.62 87 SER A CA 1
ATOM 734 C C . SER A 1 87 ? 7.423 -0.643 -3.888 1.00 78.62 87 SER A C 1
ATOM 736 O O . SER A 1 87 ? 7.878 -0.139 -4.919 1.00 78.62 87 SER A O 1
ATOM 738 N N . LEU A 1 88 ? 7.862 -1.817 -3.423 1.00 74.94 88 LEU A N 1
ATOM 739 C CA . LEU A 1 88 ? 8.890 -2.627 -4.079 1.00 74.94 88 LEU A CA 1
ATOM 740 C C . LEU A 1 88 ? 8.446 -3.105 -5.466 1.00 74.94 88 LEU A C 1
ATOM 742 O O . LEU A 1 88 ? 9.207 -2.975 -6.424 1.00 74.94 88 LEU A O 1
ATOM 746 N N . ARG A 1 89 ? 7.204 -3.580 -5.626 1.00 76.88 89 ARG A N 1
ATOM 747 C CA . ARG A 1 89 ? 6.678 -4.004 -6.940 1.00 76.88 89 ARG A CA 1
ATOM 748 C C . ARG A 1 89 ? 6.641 -2.866 -7.962 1.00 76.88 89 ARG A C 1
ATOM 750 O O . ARG A 1 89 ? 6.930 -3.095 -9.136 1.00 76.88 89 ARG A O 1
ATOM 757 N N . ILE A 1 90 ? 6.300 -1.646 -7.541 1.00 75.06 90 ILE A N 1
ATOM 758 C CA . ILE A 1 90 ? 6.324 -0.465 -8.420 1.00 75.06 90 ILE A CA 1
ATOM 759 C C . ILE A 1 90 ? 7.763 -0.159 -8.855 1.00 75.06 90 ILE A C 1
ATOM 761 O O . ILE A 1 90 ? 8.014 -0.003 -10.052 1.00 75.06 90 ILE A O 1
ATOM 765 N N . LYS A 1 91 ? 8.717 -0.158 -7.912 1.00 76.62 91 LYS A N 1
ATOM 766 C CA . LYS A 1 91 ? 10.149 0.042 -8.197 1.00 76.62 91 LYS A CA 1
ATOM 767 C C . LYS A 1 91 ? 10.700 -1.020 -9.155 1.00 76.62 91 LYS A C 1
ATOM 769 O O . LYS A 1 91 ? 11.361 -0.681 -10.132 1.00 76.62 91 LYS A O 1
ATOM 774 N N . GLN A 1 92 ? 10.365 -2.292 -8.939 1.00 79.06 92 GLN A N 1
ATOM 775 C CA . GLN A 1 92 ? 10.773 -3.398 -9.811 1.00 79.06 92 GLN A CA 1
ATOM 776 C C . GLN A 1 92 ? 10.195 -3.273 -11.225 1.00 79.06 92 GLN A C 1
ATOM 778 O O . GLN A 1 92 ? 10.898 -3.531 -12.196 1.00 79.06 92 GLN A O 1
ATOM 783 N N . ARG A 1 93 ? 8.928 -2.860 -11.376 1.00 76.88 93 ARG A N 1
ATOM 784 C CA . ARG A 1 93 ? 8.331 -2.621 -12.703 1.00 76.88 93 ARG A CA 1
ATOM 785 C C . ARG A 1 93 ? 9.028 -1.486 -13.449 1.00 76.88 93 ARG A C 1
ATOM 787 O O . ARG A 1 93 ? 9.268 -1.626 -14.645 1.00 76.88 93 ARG A O 1
ATOM 794 N N . ALA A 1 94 ? 9.365 -0.401 -12.751 1.00 77.88 94 ALA A N 1
ATOM 795 C CA . ALA A 1 94 ? 10.142 0.691 -13.329 1.00 77.88 94 ALA A CA 1
ATOM 796 C C . ALA A 1 94 ? 11.533 0.204 -13.773 1.00 77.88 94 ALA A C 1
ATOM 798 O O . ALA A 1 94 ? 11.903 0.409 -14.925 1.00 77.88 94 ALA A O 1
ATOM 799 N N . SER A 1 95 ? 12.235 -0.538 -12.909 1.00 80.31 95 SER A N 1
ATOM 800 C CA . SER A 1 95 ? 13.548 -1.124 -13.210 1.00 80.31 95 SER A CA 1
ATOM 801 C C . SER A 1 95 ? 13.511 -2.095 -14.395 1.00 80.31 95 SER A C 1
ATOM 803 O O . SER A 1 95 ? 14.361 -2.018 -15.271 1.00 80.31 95 SER A O 1
ATOM 805 N N . ARG A 1 96 ? 12.499 -2.966 -14.504 1.00 82.25 96 ARG A N 1
ATOM 806 C CA . ARG A 1 96 ? 12.371 -3.874 -15.660 1.00 82.25 96 ARG A CA 1
ATOM 807 C C . ARG A 1 96 ? 12.190 -3.121 -16.971 1.00 82.25 96 ARG A C 1
ATOM 809 O O . ARG A 1 96 ? 12.691 -3.566 -17.997 1.00 82.25 96 ARG A O 1
ATOM 816 N N . ARG A 1 97 ? 11.470 -1.997 -16.949 1.00 81.25 97 ARG A N 1
ATOM 817 C CA . ARG A 1 97 ? 11.272 -1.172 -18.143 1.00 81.25 97 ARG A CA 1
ATOM 818 C C . ARG A 1 97 ? 12.585 -0.537 -18.593 1.00 81.25 97 ARG A C 1
ATOM 820 O O . ARG A 1 97 ? 12.891 -0.619 -19.776 1.00 81.25 97 ARG A O 1
ATOM 827 N N . THR A 1 98 ? 13.360 0.030 -17.669 1.00 83.44 98 THR A N 1
ATOM 828 C CA . THR A 1 98 ? 14.662 0.639 -17.986 1.00 83.44 98 THR A CA 1
ATOM 829 C C . THR A 1 98 ? 15.685 -0.409 -18.414 1.00 83.44 98 THR A C 1
ATOM 831 O O . THR A 1 98 ? 16.367 -0.212 -19.413 1.00 83.44 98 THR A O 1
ATOM 834 N N . SER A 1 99 ? 15.745 -1.558 -17.733 1.00 86.25 99 SER A N 1
ATOM 835 C CA . SER A 1 99 ? 16.619 -2.673 -18.117 1.00 86.25 99 SER A CA 1
ATOM 836 C C . SER A 1 99 ? 16.277 -3.224 -19.501 1.00 86.25 99 SER A C 1
ATOM 838 O O . SER A 1 99 ? 17.180 -3.470 -20.292 1.00 86.25 99 SER A O 1
ATOM 840 N N . ARG A 1 100 ? 14.985 -3.371 -19.826 1.00 86.12 100 ARG A N 1
ATOM 841 C CA . ARG A 1 100 ? 14.547 -3.795 -21.162 1.00 86.12 100 ARG A CA 1
ATOM 842 C C . ARG A 1 100 ? 14.927 -2.773 -22.230 1.00 86.12 100 ARG A C 1
ATOM 844 O O . ARG A 1 100 ? 15.457 -3.160 -23.255 1.00 86.12 100 ARG A O 1
ATOM 851 N N . GLN A 1 101 ? 14.712 -1.483 -21.972 1.00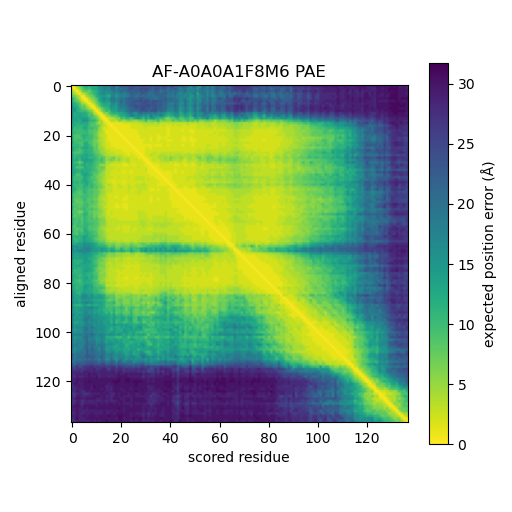 88.81 101 GLN A N 1
ATOM 852 C CA . GLN A 1 101 ? 15.099 -0.420 -22.906 1.00 88.81 101 GLN A CA 1
ATOM 853 C C . GLN A 1 101 ? 16.610 -0.391 -23.162 1.00 88.81 101 GLN A C 1
ATOM 855 O O . GLN A 1 101 ? 17.023 -0.239 -24.306 1.00 88.81 101 GLN A O 1
ATOM 860 N N . ALA A 1 102 ? 17.425 -0.567 -22.119 1.00 87.75 102 ALA A N 1
ATOM 861 C CA . ALA A 1 102 ? 18.877 -0.639 -22.254 1.00 87.75 102 ALA A CA 1
ATOM 862 C C . ALA A 1 102 ? 19.318 -1.874 -23.057 1.00 87.75 102 ALA A C 1
ATOM 864 O O . ALA A 1 102 ? 20.179 -1.764 -23.925 1.00 87.75 102 ALA A O 1
ATOM 865 N N . TYR A 1 103 ? 18.698 -3.030 -22.802 1.00 88.00 103 TYR A N 1
ATOM 866 C CA . TYR A 1 103 ? 18.943 -4.256 -23.560 1.00 88.00 103 TYR A CA 1
ATOM 867 C C . TYR A 1 103 ? 18.555 -4.102 -25.037 1.00 88.00 103 TYR A C 1
ATOM 869 O O . TYR A 1 103 ? 19.382 -4.344 -25.911 1.00 88.00 103 TYR A O 1
ATOM 877 N N . ASP A 1 104 ? 17.338 -3.631 -25.321 1.00 91.94 104 ASP A N 1
ATOM 878 C CA . ASP A 1 104 ? 16.839 -3.434 -26.687 1.00 91.94 104 ASP A CA 1
ATOM 879 C C . ASP A 1 104 ? 17.728 -2.436 -27.465 1.00 91.94 104 ASP A C 1
ATOM 881 O O . ASP A 1 104 ? 18.029 -2.652 -28.639 1.00 91.94 104 ASP A O 1
ATOM 885 N N . ALA A 1 105 ? 18.211 -1.372 -26.807 1.00 89.56 105 ALA A N 1
ATOM 886 C CA . ALA A 1 105 ? 19.152 -0.416 -27.396 1.00 89.56 105 ALA A CA 1
ATOM 887 C C . ALA A 1 105 ? 20.532 -1.034 -27.680 1.00 89.56 105 ALA A C 1
ATOM 889 O O . ALA A 1 105 ? 21.099 -0.789 -28.742 1.00 89.56 105 ALA A O 1
ATOM 890 N N . ALA A 1 106 ? 21.060 -1.860 -26.771 1.00 91.38 106 ALA A N 1
ATOM 891 C CA . ALA A 1 106 ? 22.336 -2.548 -26.966 1.00 91.38 106 ALA A CA 1
ATOM 892 C C . ALA A 1 106 ? 22.282 -3.539 -28.139 1.00 91.38 106 ALA A C 1
ATOM 894 O O . ALA A 1 106 ? 23.203 -3.578 -28.951 1.00 91.38 106 ALA A O 1
ATOM 895 N N . ILE A 1 107 ? 21.183 -4.290 -28.270 1.00 90.19 107 ILE A N 1
ATOM 896 C CA . ILE A 1 107 ? 20.959 -5.193 -29.407 1.00 90.19 107 ILE A CA 1
ATOM 897 C C . ILE A 1 107 ? 20.881 -4.412 -30.721 1.00 90.19 107 ILE A C 1
ATOM 899 O O . ILE A 1 107 ? 21.494 -4.813 -31.707 1.00 90.19 107 ILE A O 1
ATOM 903 N N . LYS A 1 108 ? 20.171 -3.277 -30.733 1.00 91.44 108 LYS A N 1
ATOM 904 C CA . LYS A 1 108 ? 20.082 -2.412 -31.914 1.00 91.44 108 LYS A CA 1
ATOM 905 C C . LYS A 1 108 ? 21.455 -1.871 -32.331 1.00 91.44 108 LYS A C 1
ATOM 907 O O . LYS A 1 108 ? 21.803 -1.974 -33.501 1.00 91.44 108 LYS A O 1
ATOM 912 N N . HIS A 1 109 ? 22.246 -1.362 -31.387 1.00 86.69 109 HIS A N 1
ATOM 913 C CA . HIS A 1 109 ? 23.595 -0.867 -31.673 1.00 86.69 109 HIS A CA 1
ATOM 914 C C . HIS A 1 109 ? 24.545 -1.968 -32.156 1.00 86.69 109 HIS A C 1
ATOM 916 O O . HIS A 1 109 ? 25.312 -1.736 -33.085 1.00 86.69 109 HIS A O 1
ATOM 922 N N . ALA A 1 110 ? 24.476 -3.173 -31.581 1.00 85.75 110 ALA A N 1
ATOM 923 C CA . ALA A 1 110 ? 25.265 -4.313 -32.049 1.00 85.75 110 ALA A CA 1
ATOM 924 C C . ALA A 1 110 ? 24.881 -4.733 -33.480 1.00 85.75 110 ALA A C 1
ATOM 926 O O . ALA A 1 110 ? 25.754 -5.052 -34.284 1.00 85.75 110 ALA A O 1
ATOM 927 N N . ALA A 1 111 ? 23.587 -4.688 -33.819 1.00 84.56 111 ALA A N 1
ATOM 928 C CA .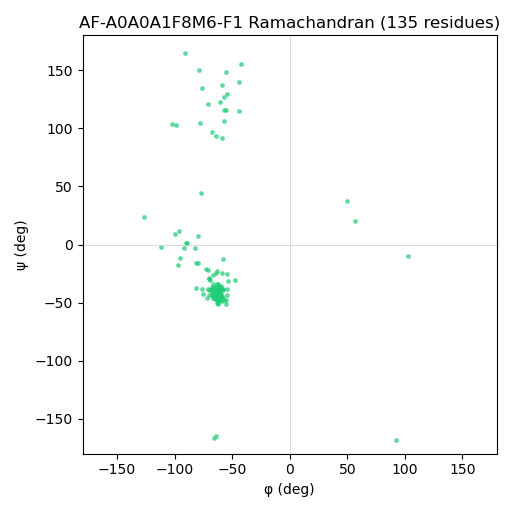 ALA A 1 111 ? 23.116 -4.939 -35.178 1.00 84.56 111 ALA A CA 1
ATOM 929 C C . ALA A 1 111 ? 23.585 -3.850 -36.162 1.00 84.56 111 ALA A C 1
ATOM 931 O O . ALA A 1 111 ? 24.050 -4.180 -37.245 1.00 84.56 111 ALA A O 1
ATOM 932 N N . GLU A 1 112 ? 23.533 -2.569 -35.779 1.00 80.12 112 GLU A N 1
ATOM 933 C CA . GLU A 1 112 ? 24.046 -1.451 -36.589 1.00 80.12 112 GLU A CA 1
ATOM 934 C C . GLU A 1 112 ? 25.565 -1.548 -36.808 1.00 80.12 112 GLU A C 1
ATOM 936 O O . GLU A 1 112 ? 26.026 -1.359 -37.928 1.00 80.12 112 GLU A O 1
ATOM 941 N N . GLN A 1 113 ? 26.342 -1.916 -35.782 1.00 71.69 113 GLN A N 1
ATOM 942 C CA . GLN A 1 113 ? 27.787 -2.151 -35.901 1.00 71.69 113 GLN A CA 1
ATOM 943 C C . GLN A 1 113 ? 28.125 -3.338 -36.810 1.00 71.69 113 GLN A C 1
ATOM 945 O O . GLN A 1 113 ? 29.101 -3.269 -37.549 1.00 71.69 113 GLN A O 1
ATOM 950 N N . ALA A 1 114 ? 27.322 -4.405 -36.788 1.00 72.75 114 ALA A N 1
ATOM 951 C CA . ALA A 1 114 ? 27.480 -5.537 -37.701 1.00 72.75 114 ALA A CA 1
ATOM 952 C C . ALA A 1 114 ? 27.057 -5.210 -39.149 1.00 72.75 114 ALA A C 1
ATOM 954 O O . ALA A 1 114 ? 27.477 -5.900 -40.075 1.00 72.75 114 ALA A O 1
ATOM 955 N N . GLN A 1 115 ? 26.225 -4.178 -39.343 1.00 64.31 115 GLN A N 1
ATOM 956 C CA . GLN A 1 115 ? 25.731 -3.715 -40.646 1.00 64.31 115 GLN A CA 1
ATOM 957 C C . GLN A 1 115 ? 26.563 -2.562 -41.237 1.00 64.31 115 GLN A C 1
ATOM 959 O O . GLN A 1 115 ? 26.376 -2.227 -42.408 1.00 64.31 115 GLN A O 1
ATOM 964 N N . MET A 1 116 ? 27.457 -1.940 -40.455 1.00 46.12 116 MET A N 1
ATOM 965 C CA . MET A 1 116 ? 28.436 -0.982 -40.973 1.00 46.12 116 MET A CA 1
ATOM 966 C C . MET A 1 116 ? 29.223 -1.664 -42.100 1.00 46.12 116 MET A C 1
ATOM 968 O O . MET A 1 116 ? 29.737 -2.767 -41.883 1.00 46.12 116 MET A O 1
ATOM 972 N N . PRO A 1 117 ? 29.357 -1.043 -43.288 1.00 56.66 117 PRO A N 1
ATOM 973 C CA . PRO A 1 117 ? 30.382 -1.488 -44.209 1.00 56.66 117 PRO A CA 1
ATOM 974 C C . PRO A 1 117 ? 31.689 -1.386 -43.432 1.00 56.66 117 PRO A C 1
ATOM 976 O O . PRO A 1 117 ? 31.969 -0.348 -42.829 1.00 56.66 117 PRO A O 1
ATOM 979 N N . VAL A 1 118 ? 32.456 -2.471 -43.388 1.00 58.75 118 VAL A N 1
ATOM 980 C CA . VAL A 1 118 ? 33.866 -2.388 -43.022 1.00 58.75 118 VAL A CA 1
ATOM 981 C C 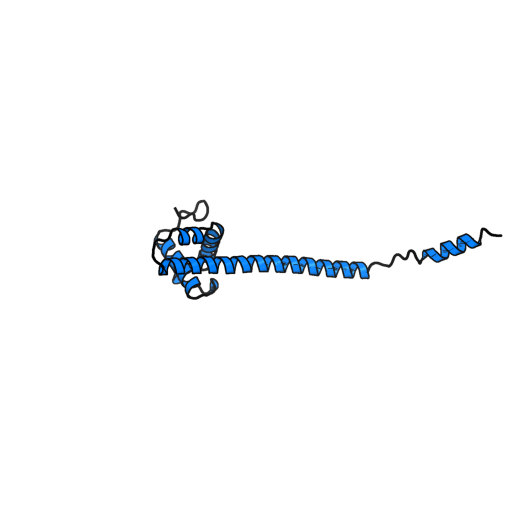. VAL A 1 118 ? 34.471 -1.436 -44.055 1.00 58.75 118 VAL A C 1
ATOM 983 O O . VAL A 1 118 ? 34.780 -1.854 -45.167 1.00 58.75 118 VAL A O 1
ATOM 986 N N . GLU A 1 119 ? 34.514 -0.134 -43.752 1.00 60.34 119 GLU A N 1
ATOM 987 C CA . GLU A 1 119 ? 35.373 0.809 -44.457 1.00 60.34 119 GLU A 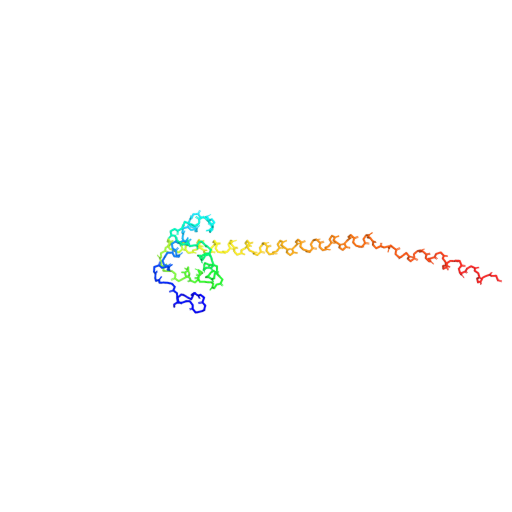CA 1
ATOM 988 C C . GLU A 1 119 ? 36.782 0.336 -44.151 1.00 60.34 119 GLU A C 1
ATOM 990 O O . GLU A 1 119 ? 37.346 0.530 -43.074 1.00 60.34 119 GLU A O 1
ATOM 995 N N . ASP A 1 120 ? 37.249 -0.474 -45.083 1.00 55.28 120 ASP A N 1
ATOM 996 C CA . ASP A 1 120 ? 38.420 -1.285 -44.948 1.00 55.28 120 ASP A CA 1
ATOM 997 C C . ASP A 1 120 ? 39.635 -0.385 -45.141 1.00 55.28 120 ASP A C 1
ATOM 999 O O . ASP A 1 120 ? 39.991 -0.044 -46.266 1.00 55.28 120 ASP A O 1
ATOM 1003 N N . ASP A 1 121 ? 40.328 -0.040 -44.060 1.00 53.78 121 ASP A N 1
ATOM 1004 C CA . ASP A 1 121 ? 41.701 0.475 -44.157 1.00 53.78 121 ASP A CA 1
ATOM 1005 C C . ASP A 1 121 ? 42.624 -0.555 -44.871 1.00 53.78 121 ASP A C 1
ATOM 1007 O O . ASP A 1 121 ? 43.706 -0.218 -45.351 1.00 53.78 121 ASP A O 1
ATOM 1011 N N . SER A 1 122 ? 42.171 -1.809 -45.061 1.00 55.16 122 SER A N 1
ATOM 1012 C CA . SER A 1 122 ? 42.799 -2.800 -45.950 1.00 55.16 122 SER A CA 1
ATOM 1013 C C . SER A 1 122 ? 42.433 -2.658 -47.439 1.00 55.16 122 SER A C 1
ATOM 1015 O O . SER A 1 122 ? 43.203 -3.147 -48.272 1.00 55.16 122 SER A O 1
ATOM 1017 N N . THR A 1 123 ? 41.378 -1.923 -47.834 1.00 54.41 123 THR A N 1
ATOM 1018 C CA . THR A 1 123 ? 41.053 -1.721 -49.267 1.00 54.41 123 THR A CA 1
ATOM 1019 C C . THR A 1 123 ? 42.062 -0.806 -49.948 1.00 54.41 123 THR A C 1
ATOM 1021 O O . THR A 1 123 ? 42.243 -0.899 -51.161 1.00 54.41 123 THR A O 1
ATOM 1024 N N . LEU A 1 124 ? 42.779 0.018 -49.179 1.00 53.09 124 LEU A N 1
ATOM 1025 C CA . LEU A 1 124 ? 43.825 0.919 -49.671 1.00 53.09 124 LEU A CA 1
ATOM 1026 C C . LEU A 1 124 ? 45.240 0.520 -49.211 1.00 53.09 124 LEU A C 1
ATOM 1028 O O . LEU A 1 124 ? 46.222 1.145 -49.619 1.00 53.09 124 LEU A O 1
ATOM 1032 N N . HIS A 1 125 ? 45.393 -0.541 -48.409 1.00 60.78 125 HIS A N 1
ATOM 1033 C CA . HIS A 1 125 ? 46.706 -0.959 -47.908 1.00 60.78 125 HIS A CA 1
ATOM 1034 C C . HIS A 1 125 ? 47.627 -1.487 -49.026 1.00 60.78 125 HIS A C 1
ATOM 1036 O O . HIS A 1 125 ? 48.820 -1.178 -49.049 1.00 60.78 125 HIS A O 1
ATOM 1042 N N . TRP A 1 126 ? 47.089 -2.230 -50.000 1.00 61.50 126 TRP A N 1
ATOM 1043 C CA . TRP A 1 126 ? 47.861 -2.708 -51.156 1.00 61.50 126 TRP A CA 1
ATOM 1044 C C . TRP A 1 126 ? 48.259 -1.570 -52.115 1.00 61.50 126 TRP A C 1
ATOM 1046 O O . TRP A 1 126 ? 49.350 -1.617 -52.679 1.00 61.50 126 TRP A O 1
ATOM 1056 N N . LEU A 1 127 ? 47.459 -0.499 -52.233 1.00 60.00 127 LEU A N 1
ATOM 1057 C CA . LEU A 1 127 ? 47.828 0.702 -53.004 1.00 60.00 127 LEU A CA 1
ATOM 1058 C C . LEU A 1 127 ? 49.055 1.407 -52.408 1.00 60.00 127 LEU A C 1
ATOM 1060 O O . LEU A 1 127 ? 49.912 1.898 -53.139 1.00 60.00 127 LEU A O 1
ATOM 1064 N N . ARG A 1 128 ? 49.208 1.377 -51.080 1.00 62.22 128 ARG A N 1
ATOM 1065 C CA . ARG A 1 128 ? 50.395 1.897 -50.381 1.00 62.22 128 ARG A CA 1
ATOM 1066 C C . ARG A 1 128 ? 51.670 1.092 -50.666 1.00 62.22 128 ARG A C 1
ATOM 1068 O O . ARG A 1 128 ? 52.767 1.637 -50.554 1.00 62.22 128 ARG A O 1
ATOM 1075 N N . LEU A 1 129 ? 51.534 -0.190 -51.012 1.00 63.94 129 LEU A N 1
ATOM 1076 C CA . LEU A 1 129 ? 52.647 -1.065 -51.395 1.00 63.94 129 LEU A CA 1
ATOM 1077 C C . LEU A 1 129 ? 53.056 -0.859 -52.859 1.00 63.94 129 LEU A C 1
ATOM 1079 O O . LEU A 1 129 ? 54.249 -0.854 -53.148 1.00 63.94 129 LEU A O 1
ATOM 1083 N N . VAL A 1 130 ? 52.095 -0.622 -53.756 1.00 64.62 130 VAL A N 1
ATOM 1084 C CA . VAL A 1 130 ? 52.361 -0.351 -55.181 1.00 64.62 130 VAL A CA 1
ATOM 1085 C C . VAL A 1 130 ? 53.078 0.992 -55.366 1.00 64.62 130 VAL A C 1
ATOM 1087 O O . VAL A 1 130 ? 54.099 1.049 -56.043 1.00 64.62 130 VAL A O 1
ATOM 1090 N N . VAL A 1 131 ? 52.648 2.042 -54.656 1.00 64.19 131 VAL A N 1
ATOM 1091 C CA . VAL A 1 131 ? 53.284 3.377 -54.713 1.00 64.19 131 VAL A CA 1
ATOM 1092 C C . VAL A 1 131 ? 54.726 3.375 -54.181 1.00 64.19 131 VAL A C 1
ATOM 1094 O O . VAL A 1 131 ? 55.536 4.216 -54.560 1.00 64.19 131 VAL A O 1
ATOM 1097 N N . LYS A 1 132 ? 55.090 2.421 -53.316 1.00 59.44 132 LYS A N 1
ATOM 1098 C CA . LYS A 1 132 ? 56.459 2.302 -52.790 1.00 59.44 132 LYS A CA 1
ATOM 1099 C C . LYS A 1 132 ? 57.437 1.632 -53.759 1.00 59.44 132 LYS A C 1
ATOM 1101 O O . LYS A 1 132 ? 58.639 1.739 -53.536 1.00 59.44 132 LYS A O 1
ATOM 1106 N N . ASN A 1 133 ? 56.940 0.945 -54.786 1.00 51.03 133 ASN A N 1
ATOM 1107 C CA . ASN A 1 133 ? 57.763 0.162 -55.708 1.00 51.03 133 ASN A CA 1
ATOM 1108 C C . ASN A 1 133 ? 58.115 0.926 -56.999 1.00 51.03 133 ASN A C 1
ATOM 1110 O O . ASN A 1 133 ? 59.079 0.578 -57.661 1.00 51.03 133 ASN A O 1
ATOM 1114 N N . GLU A 1 134 ? 57.389 2.002 -57.318 1.00 53.53 134 GLU A N 1
ATOM 1115 C CA . GLU A 1 134 ? 57.678 2.893 -58.460 1.00 53.53 134 GLU A CA 1
ATOM 1116 C C . GLU A 1 134 ? 58.755 3.954 -58.161 1.00 53.53 134 GLU A C 1
ATOM 1118 O O . GLU A 1 134 ? 59.128 4.724 -59.036 1.00 53.53 134 GLU A O 1
ATOM 1123 N N . ALA A 1 135 ? 59.272 4.011 -56.931 1.00 53.66 135 ALA A N 1
ATOM 1124 C CA . ALA A 1 135 ? 60.322 4.954 -56.532 1.00 53.66 135 ALA A CA 1
ATOM 1125 C C . ALA A 1 135 ? 61.747 4.355 -56.591 1.00 53.66 135 ALA A C 1
ATOM 1127 O O . ALA A 1 135 ? 62.673 4.947 -56.034 1.00 53.66 135 ALA A O 1
ATOM 1128 N N . LEU A 1 136 ? 61.917 3.172 -57.198 1.00 49.12 136 LEU A N 1
ATOM 1129 C CA . LEU A 1 136 ? 63.195 2.446 -57.291 1.00 49.12 136 LEU A CA 1
ATOM 1130 C C . LEU A 1 136 ? 63.596 2.045 -58.726 1.00 49.12 136 LEU A C 1
ATOM 1132 O O . LEU A 1 136 ? 64.416 1.142 -58.890 1.00 49.12 136 LEU A O 1
ATOM 1136 N N . GLU A 1 137 ? 63.090 2.743 -59.742 1.00 44.19 137 GLU A N 1
ATOM 1137 C CA . GLU A 1 137 ? 63.678 2.774 -61.096 1.00 44.19 137 GLU A CA 1
ATOM 1138 C C . GLU A 1 137 ? 64.049 4.212 -61.475 1.00 44.19 137 GLU A C 1
ATOM 1140 O O . GLU A 1 137 ? 65.104 4.388 -62.127 1.00 44.19 137 GLU A O 1
#

Foldseek 3Di:
DLDDPVVDDPPPPVLVVLLVVQLLVCLVVVHDLVPGDCSSPDSVVSVVSLLVCLVVCVLVVCLVPDPPDPVVNVSSVSSNVSSVVVVVVVVVVVVVVVVVVVVVVVVVVVVVVVVPPCPDPPVCPVVVVVVVVVVPD

InterPro domains:
  IPR025161 Insertion element IS402-like domain [PF13340] (5-62)
  IPR052909 Transposase_6_like [PTHR46637] (4-105)

Sequence (137 aa):
MLRGREGDAGARGRDNRLFIDAVLWITSNRRLWRDLPLRFGKWNTAYMRFMRWNQSNLWRRLADNIGDDPKLRAAFENIVSYGDEWSLRIKQRASRRTSRQAYDAAIKHAAEQAQMPVEDDSTLHWLRLVVKNEALE

Radius of gyration: 31.24 Å; Cα contacts (8 Å, |Δi|>4): 60; chains: 1; bounding box: 83×33×86 Å

pLDDT: mean 78.5, std 15.88, range [39.44, 94.38]